Protein AF-A0A3A6F3C8-F1 (afdb_monomer_lite)

pLDDT: mean 72.8, std 17.86, range [36.81, 94.94]

Radius of gyration: 21.89 Å; chains: 1; bounding box: 53×52×58 Å

Foldseek 3Di:
DDDDDDDDDPDPDDPDPDQVVVLVVVLVQCVDLQSVVVVVCVVVVDDDDDSVLKDQPVPVDDDAPDDDASGWTDHPNDIDGDHDDPDDDPCVVVVVVRD

Secondary structure (DSSP, 8-state):
-------------PPP--HHHHHHHHHHHHTSHHHHHHHHHHHHT-----GGG-B----TT-SSTT---SEEEEETTEEEEE---SS--TTHHHHHHT-

Sequence (99 aa):
MAQNDHVEKSKATMPAVNRTFKSTVFIMLFEDKKNLLELYNAISGKHYTDPELLEINTLENAIYMSIKNDVSFLIDGRLSLYEHQSTYNPNLPLRFLLY

Structure (mmCIF, N/CA/C/O backbone):
data_AF-A0A3A6F3C8-F1
#
_entry.id   AF-A0A3A6F3C8-F1
#
loop_
_atom_site.group_PDB
_atom_site.id
_atom_site.type_symbol
_atom_site.label_atom_id
_atom_site.label_alt_id
_atom_site.label_comp_id
_atom_site.label_asym_id
_atom_site.label_entity_id
_atom_site.label_seq_id
_atom_site.pdbx_PDB_ins_code
_atom_site.Cartn_x
_atom_site.Cartn_y
_atom_site.Cartn_z
_atom_site.occupancy
_atom_site.B_iso_or_equiv
_atom_site.auth_seq_id
_atom_site.auth_comp_id
_atom_site.auth_asym_id
_atom_site.auth_atom_id
_atom_site.pdbx_PDB_model_num
ATOM 1 N N . MET A 1 1 ? 37.187 38.223 -48.404 1.00 37.50 1 MET A N 1
ATOM 2 C CA . MET A 1 1 ? 36.954 38.608 -46.998 1.00 37.50 1 MET A CA 1
ATOM 3 C C . MET A 1 1 ? 35.494 38.296 -46.704 1.00 37.50 1 MET A C 1
ATOM 5 O O . MET A 1 1 ? 34.635 39.087 -47.052 1.00 37.50 1 MET A O 1
ATOM 9 N N . ALA A 1 2 ? 35.209 37.076 -46.251 1.00 36.81 2 ALA A N 1
ATOM 10 C CA . ALA A 1 2 ? 33.854 36.608 -45.966 1.00 36.81 2 ALA A CA 1
ATOM 11 C C . ALA A 1 2 ? 33.851 36.086 -44.528 1.00 36.81 2 ALA A C 1
ATOM 13 O O . ALA A 1 2 ? 34.493 35.079 -44.240 1.00 36.81 2 ALA A O 1
ATOM 14 N N . GLN A 1 3 ? 33.209 36.827 -43.628 1.00 37.00 3 GLN A N 1
ATOM 15 C CA . GLN A 1 3 ? 32.876 36.364 -42.285 1.00 37.00 3 GLN A CA 1
ATOM 16 C C . GLN A 1 3 ? 31.527 35.652 -42.392 1.00 37.00 3 GLN A C 1
ATOM 18 O O . GLN A 1 3 ? 30.519 36.290 -42.673 1.00 37.00 3 GLN A O 1
ATOM 23 N N . ASN A 1 4 ? 31.529 34.329 -42.233 1.00 38.19 4 ASN A N 1
ATOM 24 C CA . ASN A 1 4 ? 30.316 33.544 -42.034 1.00 38.19 4 ASN A CA 1
ATOM 25 C C . ASN A 1 4 ? 30.278 33.149 -40.558 1.00 38.19 4 ASN A C 1
ATOM 27 O O . ASN A 1 4 ? 30.942 32.197 -40.148 1.00 38.19 4 ASN A O 1
ATOM 31 N N . ASP A 1 5 ? 29.522 33.910 -39.771 1.00 44.12 5 ASP A N 1
ATOM 32 C CA . ASP A 1 5 ? 29.249 33.619 -38.368 1.00 44.12 5 ASP A CA 1
ATOM 33 C C . ASP A 1 5 ? 28.314 32.405 -38.275 1.00 44.12 5 ASP A C 1
ATOM 35 O O . ASP A 1 5 ? 27.094 32.501 -38.431 1.00 44.12 5 ASP A O 1
ATOM 39 N N . HIS A 1 6 ? 28.891 31.227 -38.041 1.00 41.56 6 HIS A N 1
ATOM 40 C CA . HIS A 1 6 ? 28.124 30.038 -37.692 1.00 41.56 6 HIS A CA 1
ATOM 41 C C . HIS A 1 6 ? 27.693 30.140 -36.223 1.00 41.56 6 HIS A C 1
ATOM 43 O O . HIS A 1 6 ? 28.444 29.823 -35.306 1.00 41.56 6 HIS A O 1
ATOM 49 N N . VAL A 1 7 ? 26.458 30.594 -36.001 1.00 45.47 7 VAL A N 1
ATOM 50 C CA . VAL A 1 7 ? 25.797 30.522 -34.693 1.00 45.47 7 VAL A CA 1
ATOM 51 C C . VAL A 1 7 ? 25.465 29.057 -34.404 1.00 45.47 7 VAL A C 1
ATOM 53 O O . VAL A 1 7 ? 24.499 28.502 -34.934 1.00 45.47 7 VAL A O 1
ATOM 56 N N . GLU A 1 8 ? 26.282 28.419 -33.570 1.00 44.91 8 GLU A N 1
ATOM 57 C CA . GLU A 1 8 ? 25.989 27.119 -32.968 1.00 44.91 8 GLU A CA 1
ATOM 58 C C . GLU A 1 8 ? 24.735 27.255 -32.088 1.00 44.91 8 GLU A C 1
ATOM 60 O O . GLU A 1 8 ? 24.761 27.815 -30.992 1.00 44.91 8 GLU A O 1
ATOM 65 N N . LYS A 1 9 ? 23.591 26.769 -32.585 1.00 45.94 9 LYS A N 1
ATOM 66 C CA . LYS A 1 9 ? 22.377 26.632 -31.773 1.00 45.94 9 LYS A CA 1
ATOM 67 C C . LYS A 1 9 ? 22.661 25.633 -30.654 1.00 45.94 9 LYS A C 1
ATOM 69 O O . LYS A 1 9 ? 22.792 24.436 -30.910 1.00 45.94 9 LYS A O 1
ATOM 74 N N . SER A 1 10 ? 22.718 26.126 -29.420 1.00 48.75 10 SER A N 1
ATOM 75 C CA . SER A 1 10 ? 22.801 25.300 -28.221 1.00 48.75 10 SER A CA 1
ATOM 76 C C . SER A 1 10 ? 21.640 24.303 -28.208 1.00 48.75 10 SER A C 1
ATOM 78 O O . SER A 1 10 ? 20.458 24.654 -28.224 1.00 48.75 10 SER A O 1
ATOM 80 N N . LYS A 1 11 ? 21.986 23.017 -28.244 1.00 52.69 11 LYS A N 1
ATOM 81 C CA . LYS A 1 11 ? 21.030 21.918 -28.141 1.00 52.69 11 LYS A CA 1
ATOM 82 C C . LYS A 1 11 ? 20.467 21.975 -26.722 1.00 52.69 11 LYS A C 1
ATOM 84 O O . LYS A 1 11 ? 21.186 21.680 -25.774 1.00 52.69 11 LYS A O 1
ATOM 89 N N . ALA A 1 12 ? 19.223 22.425 -26.568 1.00 56.69 12 ALA A N 1
ATOM 90 C CA . ALA A 1 12 ? 18.564 22.467 -25.270 1.00 56.69 12 ALA A CA 1
ATOM 91 C C . ALA A 1 12 ? 18.531 21.046 -24.689 1.00 56.69 12 ALA A C 1
ATOM 93 O O . ALA A 1 12 ? 17.791 20.182 -25.164 1.00 56.69 12 ALA A O 1
ATOM 94 N N . THR A 1 13 ? 19.378 20.785 -23.695 1.00 55.94 13 THR A N 1
ATOM 95 C CA . THR A 1 13 ? 19.365 19.538 -22.937 1.00 55.94 13 THR A CA 1
ATOM 96 C C . THR A 1 13 ? 18.049 19.500 -22.177 1.00 55.94 13 THR A C 1
ATOM 98 O O . THR A 1 13 ? 17.860 20.257 -21.227 1.00 55.94 13 THR A O 1
ATOM 101 N N . MET A 1 14 ? 17.109 18.662 -22.621 1.00 61.06 14 MET A N 1
ATOM 102 C CA . MET A 1 14 ? 15.897 18.415 -21.847 1.00 61.06 14 MET A CA 1
ATOM 103 C C . MET A 1 14 ? 16.321 17.931 -20.456 1.00 61.06 14 MET A C 1
ATOM 105 O O . MET A 1 14 ? 17.175 17.040 -20.375 1.00 61.06 14 MET A O 1
ATOM 109 N N . PRO A 1 15 ? 15.782 18.508 -19.369 1.00 64.19 15 PRO A N 1
ATOM 110 C CA . PRO A 1 15 ? 16.132 18.068 -18.030 1.00 64.19 15 PRO A CA 1
ATOM 111 C C . PRO A 1 15 ? 1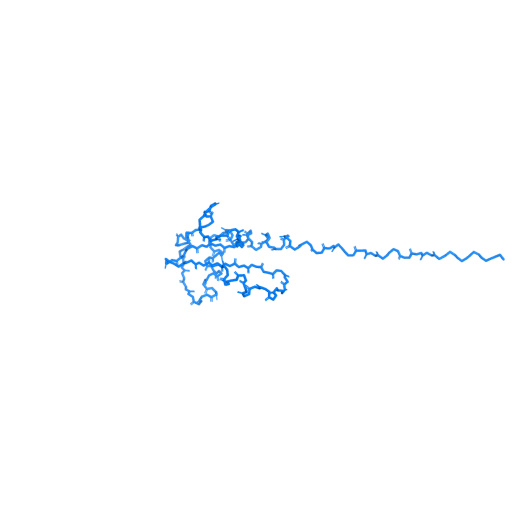5.840 16.571 -17.912 1.00 64.19 15 PRO A C 1
ATOM 113 O O . PRO A 1 15 ? 14.781 16.096 -18.328 1.00 64.19 15 PRO A O 1
ATOM 116 N N . ALA A 1 16 ? 16.805 15.820 -17.379 1.00 70.00 16 ALA A N 1
ATOM 117 C CA . ALA A 1 16 ? 16.627 14.399 -17.131 1.00 70.00 16 ALA A CA 1
ATOM 118 C C . ALA A 1 16 ? 15.392 14.208 -16.239 1.00 70.00 16 ALA A C 1
ATOM 120 O O . ALA A 1 16 ? 15.280 14.829 -15.180 1.00 70.00 16 ALA A O 1
ATOM 121 N N . VAL A 1 17 ? 14.444 13.378 -16.682 1.00 66.44 17 VAL A N 1
ATOM 122 C CA . VAL A 1 17 ? 13.214 13.106 -15.930 1.00 66.44 17 VAL A CA 1
ATOM 123 C C . VAL A 1 17 ? 13.594 12.521 -14.571 1.00 66.44 17 VAL A C 1
ATOM 125 O O . VAL A 1 17 ? 14.109 11.406 -14.487 1.00 66.44 17 VAL A O 1
ATOM 128 N N . ASN A 1 18 ? 13.331 13.273 -13.500 1.00 65.38 18 ASN A N 1
ATOM 129 C CA . ASN A 1 18 ? 13.562 12.814 -12.137 1.00 65.38 18 ASN A CA 1
ATOM 130 C C . ASN A 1 18 ? 12.490 11.777 -11.774 1.00 65.38 18 ASN A C 1
ATOM 132 O O . ASN A 1 18 ? 11.330 12.106 -11.529 1.00 65.38 18 ASN A O 1
ATOM 136 N N . ARG A 1 19 ? 12.877 10.501 -11.793 1.00 57.84 19 ARG A N 1
ATOM 137 C CA . ARG A 1 19 ? 11.980 9.369 -11.519 1.00 57.84 19 ARG A CA 1
ATOM 138 C C . ARG A 1 19 ? 11.543 9.318 -10.057 1.00 57.84 19 ARG A C 1
ATOM 140 O O . ARG A 1 19 ? 10.414 8.924 -9.788 1.00 57.84 19 ARG A O 1
A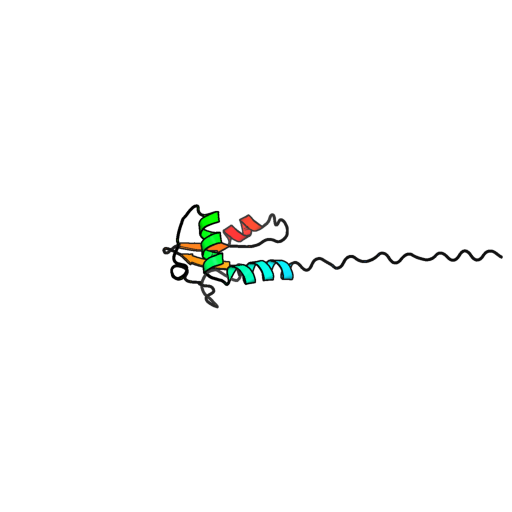TOM 147 N N . THR A 1 20 ? 12.413 9.752 -9.146 1.00 59.31 20 THR A N 1
ATOM 148 C CA . THR A 1 20 ? 12.149 9.789 -7.705 1.00 59.31 20 THR A CA 1
ATOM 149 C C . THR A 1 20 ? 10.935 10.663 -7.409 1.00 59.31 20 THR A C 1
ATOM 151 O O . THR A 1 20 ? 10.040 10.230 -6.698 1.00 59.31 20 THR A O 1
ATOM 154 N N . PHE A 1 21 ? 10.833 11.824 -8.067 1.00 58.91 21 PHE A N 1
ATOM 155 C CA . PHE A 1 21 ? 9.723 12.769 -7.897 1.00 58.91 21 PHE A CA 1
ATOM 156 C C . PHE A 1 21 ? 8.332 12.142 -8.111 1.00 58.91 21 PHE A C 1
ATOM 158 O O . PHE A 1 21 ? 7.392 12.459 -7.390 1.00 58.91 21 PHE A O 1
ATOM 165 N N . LYS A 1 22 ? 8.180 11.230 -9.079 1.00 58.09 22 LYS A N 1
ATOM 166 C CA . LYS A 1 22 ? 6.882 10.606 -9.387 1.00 58.09 22 LYS A CA 1
ATOM 167 C C . LYS A 1 22 ? 6.487 9.506 -8.399 1.00 58.09 22 LYS A C 1
ATOM 169 O O . LYS A 1 22 ? 5.313 9.412 -8.057 1.00 58.09 22 LYS A O 1
ATOM 174 N N . SER A 1 23 ? 7.436 8.690 -7.933 1.00 61.16 23 SER A N 1
ATOM 175 C CA . SER A 1 23 ? 7.167 7.738 -6.842 1.00 61.16 23 SER A CA 1
ATOM 176 C C . SER A 1 23 ? 6.823 8.477 -5.549 1.00 61.16 23 SER A C 1
ATOM 178 O O . SER A 1 23 ? 5.906 8.071 -4.847 1.00 61.16 23 SER A O 1
ATOM 180 N N . THR A 1 24 ? 7.438 9.638 -5.306 1.00 71.69 24 THR A N 1
ATOM 181 C CA . THR A 1 24 ? 7.074 10.502 -4.178 1.00 71.69 24 THR A CA 1
ATOM 182 C C . THR A 1 24 ? 5.607 10.951 -4.228 1.00 71.69 24 THR A C 1
ATOM 184 O O . THR A 1 24 ? 4.939 10.882 -3.206 1.00 71.69 24 THR A O 1
ATOM 187 N N . VAL A 1 25 ? 5.063 11.336 -5.391 1.00 82.44 25 VAL A N 1
ATOM 188 C CA . VAL A 1 25 ? 3.637 11.720 -5.512 1.00 82.44 25 VAL A CA 1
ATOM 189 C C . VAL A 1 25 ? 2.691 10.546 -5.245 1.00 82.44 25 VAL A C 1
ATOM 191 O O . VAL A 1 25 ? 1.661 10.738 -4.606 1.00 82.44 25 VAL A O 1
ATOM 194 N N . PHE A 1 26 ? 3.025 9.339 -5.715 1.00 83.94 26 PHE A N 1
ATOM 195 C CA . PHE A 1 26 ? 2.224 8.143 -5.431 1.00 83.94 26 PHE A CA 1
ATOM 196 C C . PHE A 1 26 ? 2.148 7.880 -3.923 1.00 83.94 26 PHE A C 1
ATOM 198 O O . PHE A 1 26 ? 1.056 7.723 -3.384 1.00 83.94 26 PHE A O 1
ATOM 205 N N . ILE A 1 27 ? 3.295 7.917 -3.241 1.00 81.12 27 ILE A N 1
ATOM 206 C CA . ILE A 1 27 ? 3.369 7.753 -1.785 1.00 81.12 27 ILE A CA 1
ATOM 207 C C . ILE A 1 27 ? 2.572 8.859 -1.081 1.00 81.12 27 ILE A C 1
ATOM 209 O O . ILE A 1 27 ? 1.717 8.552 -0.261 1.00 81.12 27 ILE A O 1
ATOM 213 N N . MET A 1 28 ? 2.777 10.127 -1.456 1.00 84.44 28 MET A N 1
ATOM 214 C CA . MET A 1 28 ? 2.057 11.271 -0.876 1.00 84.44 28 MET A CA 1
ATOM 215 C C . MET A 1 28 ? 0.533 11.141 -1.002 1.00 84.44 28 MET A C 1
ATOM 217 O O . MET A 1 28 ? -0.197 11.544 -0.102 1.00 84.44 28 MET A O 1
ATOM 221 N N . LEU A 1 29 ? 0.031 10.611 -2.122 1.00 89.12 29 LEU A N 1
ATOM 222 C CA . LEU A 1 29 ? -1.408 10.465 -2.344 1.00 89.12 29 LEU A CA 1
ATOM 223 C C . LEU A 1 29 ? -2.011 9.344 -1.487 1.00 89.12 29 LEU A C 1
ATOM 225 O O . LEU A 1 29 ? -3.119 9.498 -0.970 1.00 89.12 29 LEU A O 1
ATOM 229 N N . PHE A 1 30 ? -1.292 8.229 -1.361 1.00 88.00 30 PHE A N 1
ATOM 230 C CA . PHE A 1 30 ? -1.760 7.012 -0.693 1.00 88.00 30 PHE A CA 1
ATOM 231 C C . PHE A 1 30 ? -1.263 6.862 0.753 1.00 88.00 30 PHE A C 1
ATOM 233 O O . PHE A 1 30 ? -1.528 5.844 1.387 1.00 88.00 30 PHE A O 1
ATOM 240 N N . GLU A 1 31 ? -0.602 7.885 1.296 1.00 82.25 31 GLU A N 1
ATOM 241 C CA . GLU A 1 31 ? -0.421 8.073 2.740 1.00 82.25 31 GLU A CA 1
ATOM 242 C C . GLU A 1 31 ? -1.765 8.302 3.451 1.00 82.25 31 GLU A C 1
ATOM 244 O O . GLU A 1 31 ? -1.947 7.892 4.598 1.00 82.25 31 GLU A O 1
ATOM 249 N N . ASP A 1 32 ? -2.730 8.925 2.768 1.00 88.31 32 ASP A N 1
ATOM 250 C CA . ASP A 1 32 ? -4.089 9.074 3.280 1.00 88.31 32 ASP A CA 1
ATOM 251 C C . ASP A 1 32 ? -4.833 7.727 3.239 1.00 88.31 32 ASP A C 1
ATOM 253 O O . ASP A 1 32 ? -5.021 7.122 2.177 1.00 88.31 32 ASP A O 1
ATOM 257 N N . LYS A 1 33 ? -5.300 7.264 4.407 1.00 88.12 33 LYS A N 1
ATOM 258 C CA . LYS A 1 33 ? -5.990 5.973 4.555 1.00 88.12 33 LYS A CA 1
ATOM 259 C C . LYS A 1 33 ? -7.242 5.850 3.679 1.00 88.12 33 LYS A C 1
ATOM 261 O O . LYS A 1 33 ? -7.556 4.745 3.244 1.00 88.12 33 LYS A O 1
ATOM 266 N N . LYS A 1 34 ? -7.976 6.936 3.409 1.00 93.00 34 LYS A N 1
ATOM 267 C CA . LYS A 1 34 ? -9.185 6.873 2.566 1.00 93.00 34 LYS A CA 1
ATOM 268 C C . LYS A 1 34 ? -8.798 6.607 1.121 1.00 93.00 34 LYS A C 1
ATOM 270 O O . LYS A 1 34 ? -9.336 5.685 0.514 1.00 93.00 34 LYS A O 1
ATOM 275 N N . ASN A 1 35 ? -7.810 7.341 0.618 1.00 93.81 35 ASN A N 1
ATOM 276 C CA . ASN A 1 35 ? -7.280 7.126 -0.727 1.00 93.81 35 ASN A CA 1
ATOM 277 C C . ASN A 1 35 ? -6.694 5.714 -0.872 1.00 93.81 35 ASN A C 1
ATOM 279 O O . ASN A 1 35 ? -6.897 5.050 -1.890 1.00 93.81 35 ASN A O 1
ATOM 283 N N . LEU A 1 36 ? -5.990 5.231 0.156 1.00 91.69 36 LEU A N 1
ATOM 284 C CA . LEU A 1 36 ? -5.438 3.879 0.175 1.00 91.69 36 LEU A CA 1
ATOM 285 C C . LEU A 1 36 ? -6.534 2.802 0.157 1.00 91.69 36 LEU A C 1
ATOM 287 O O . LEU A 1 36 ? -6.403 1.804 -0.556 1.00 91.69 36 LEU A O 1
ATOM 291 N N . LEU A 1 37 ? -7.635 3.012 0.885 1.00 93.75 37 LEU A N 1
ATOM 292 C CA . LEU A 1 37 ? -8.782 2.101 0.890 1.00 93.75 37 LEU A CA 1
ATOM 293 C C . LEU A 1 37 ? -9.488 2.069 -0.468 1.00 93.75 37 LEU A C 1
ATOM 295 O O . LEU A 1 37 ? -9.845 0.993 -0.951 1.00 93.75 37 LEU A O 1
ATOM 299 N N . GLU A 1 38 ? -9.661 3.229 -1.103 1.00 94.94 38 GLU A N 1
ATOM 300 C CA . GLU A 1 38 ? -10.227 3.332 -2.450 1.00 94.94 38 GLU A CA 1
ATOM 301 C C . GLU A 1 38 ? -9.369 2.591 -3.478 1.00 94.94 38 GLU A C 1
ATOM 303 O O . GLU A 1 38 ? -9.898 1.798 -4.262 1.00 94.94 38 GLU A O 1
ATOM 308 N N . LEU A 1 39 ? -8.046 2.776 -3.433 1.00 93.25 39 LEU A N 1
ATOM 309 C CA . LEU A 1 39 ? -7.112 2.046 -4.289 1.00 93.25 39 LEU A CA 1
ATOM 310 C C . LEU A 1 39 ? -7.217 0.534 -4.071 1.00 93.25 39 LEU A C 1
ATOM 312 O O . LEU A 1 39 ? -7.303 -0.233 -5.034 1.00 93.25 39 LEU A O 1
ATOM 316 N N . TYR A 1 40 ? -7.238 0.101 -2.810 1.00 92.44 40 TYR A N 1
ATOM 317 C CA . TYR A 1 40 ? -7.355 -1.310 -2.469 1.00 92.44 40 TYR A CA 1
ATOM 318 C C . TYR A 1 40 ? -8.667 -1.915 -2.985 1.00 92.44 40 TYR A C 1
ATOM 320 O O . TYR A 1 40 ? -8.663 -2.993 -3.587 1.00 92.44 40 TYR A O 1
ATOM 328 N N . ASN A 1 41 ? -9.787 -1.222 -2.793 1.00 94.69 41 ASN A N 1
ATOM 329 C CA . ASN A 1 41 ? -11.091 -1.635 -3.304 1.00 94.69 41 ASN A CA 1
ATOM 330 C C . ASN A 1 41 ? -11.087 -1.732 -4.837 1.00 94.69 41 ASN A C 1
ATOM 332 O O . ASN A 1 41 ? -11.549 -2.733 -5.383 1.00 94.69 41 ASN A O 1
ATOM 336 N N . ALA A 1 42 ? -10.500 -0.751 -5.530 1.00 94.56 42 ALA A N 1
ATOM 337 C CA . ALA A 1 42 ? -10.414 -0.732 -6.990 1.00 94.56 42 ALA A CA 1
ATOM 338 C C . ALA A 1 42 ? -9.594 -1.904 -7.558 1.00 94.56 42 ALA A C 1
ATOM 340 O O . ALA A 1 42 ? -9.983 -2.493 -8.564 1.00 94.56 42 ALA A O 1
ATOM 341 N N . ILE A 1 43 ? -8.481 -2.268 -6.911 1.00 91.75 43 ILE A N 1
ATOM 342 C CA . ILE A 1 43 ? -7.626 -3.384 -7.348 1.00 91.75 43 ILE A CA 1
ATOM 343 C C . ILE A 1 43 ? -8.249 -4.741 -6.997 1.00 91.75 43 ILE A C 1
ATOM 345 O O . ILE A 1 43 ? -8.195 -5.675 -7.795 1.00 91.75 43 ILE A O 1
ATOM 349 N N . SER A 1 44 ? -8.810 -4.875 -5.794 1.00 91.00 44 SER A N 1
ATOM 350 C CA . SER A 1 44 ? -9.306 -6.162 -5.286 1.00 91.00 44 SER A CA 1
ATOM 351 C C . SER A 1 44 ? -10.756 -6.475 -5.669 1.00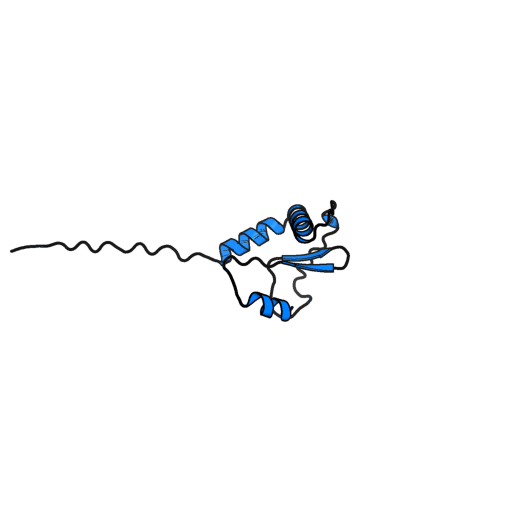 91.00 44 SER A C 1
ATOM 353 O O . SER A 1 44 ? -11.186 -7.616 -5.504 1.00 91.00 44 SER A O 1
ATOM 355 N N . GLY A 1 45 ? -11.517 -5.483 -6.142 1.00 93.94 45 GLY A N 1
ATOM 356 C CA . GLY A 1 45 ? -12.962 -5.591 -6.367 1.00 93.94 45 GLY A CA 1
ATOM 357 C C . GLY A 1 45 ? -13.783 -5.655 -5.074 1.00 93.94 45 GLY A C 1
ATOM 358 O O . GLY A 1 45 ? -14.943 -6.061 -5.101 1.00 93.94 45 GLY A O 1
ATOM 359 N N . LYS A 1 46 ? -13.181 -5.312 -3.929 1.00 92.12 46 LYS A N 1
ATOM 360 C CA . LYS A 1 46 ? -13.863 -5.248 -2.631 1.00 92.12 46 LYS A CA 1
ATOM 361 C C . LYS A 1 46 ? -14.491 -3.867 -2.403 1.00 92.12 46 LYS A C 1
ATOM 363 O O . LYS A 1 46 ? -14.264 -2.928 -3.158 1.00 92.12 46 LYS A O 1
ATOM 368 N N . HIS A 1 47 ? -15.289 -3.756 -1.343 1.00 94.75 47 HIS A N 1
ATOM 369 C CA . HIS A 1 47 ? -16.051 -2.549 -1.008 1.00 94.75 47 HIS A CA 1
ATOM 370 C C . HIS A 1 47 ? -15.977 -2.222 0.490 1.00 94.75 47 HIS A C 1
ATOM 372 O O . HIS A 1 47 ? -17.001 -2.094 1.159 1.00 94.75 47 HIS A O 1
ATOM 378 N N . TYR A 1 48 ? -14.768 -2.125 1.045 1.00 92.81 48 TYR A N 1
ATOM 379 C CA . TYR A 1 48 ? -14.600 -1.645 2.419 1.00 92.81 48 TYR A CA 1
ATOM 380 C C . TYR A 1 48 ? -14.892 -0.144 2.502 1.00 92.81 48 TYR A C 1
ATOM 382 O O . TYR A 1 48 ? -14.514 0.613 1.610 1.00 92.81 48 TYR A O 1
ATOM 390 N N . THR A 1 49 ? -15.536 0.291 3.582 1.00 93.25 49 THR A N 1
ATOM 391 C CA . THR A 1 49 ? -15.912 1.700 3.793 1.00 93.25 49 THR A CA 1
ATOM 392 C C . THR A 1 49 ? -15.230 2.340 4.993 1.00 93.25 49 THR A C 1
ATOM 394 O O . THR A 1 49 ? -15.318 3.552 5.151 1.00 93.25 49 THR A O 1
ATOM 397 N N . ASP A 1 50 ? -14.596 1.537 5.848 1.00 92.81 50 ASP A N 1
ATOM 398 C CA . ASP A 1 50 ? -13.917 1.994 7.057 1.00 92.81 50 ASP A CA 1
ATOM 399 C C . ASP A 1 50 ? -12.391 2.002 6.841 1.00 92.81 50 ASP A C 1
ATOM 401 O O . ASP A 1 50 ? -11.778 0.932 6.777 1.00 92.81 50 ASP A O 1
ATOM 405 N N . PRO A 1 51 ? -11.762 3.186 6.706 1.00 88.25 51 PRO A N 1
ATOM 406 C CA . PRO A 1 51 ? -10.316 3.317 6.537 1.00 88.25 51 PRO A CA 1
ATOM 407 C C . PRO A 1 51 ? -9.517 2.879 7.762 1.00 88.25 51 PRO A C 1
ATOM 409 O O . PRO A 1 51 ? -8.342 2.554 7.616 1.00 88.25 51 PRO A O 1
ATOM 412 N N . GLU A 1 52 ? -10.118 2.831 8.953 1.00 86.75 52 GLU A N 1
ATOM 413 C CA . GLU A 1 52 ? -9.411 2.396 10.163 1.00 86.75 52 GLU A CA 1
ATOM 414 C C . GLU A 1 52 ? -9.160 0.883 10.194 1.00 86.75 52 GLU A C 1
ATOM 416 O O . GLU A 1 52 ? -8.352 0.413 10.991 1.00 86.75 52 GLU A O 1
ATOM 421 N N . LEU A 1 53 ? -9.754 0.132 9.259 1.00 84.31 53 LEU A N 1
ATOM 422 C CA . LEU A 1 53 ? -9.391 -1.262 8.986 1.00 84.31 53 LEU A CA 1
ATOM 423 C C . LEU A 1 53 ? -7.988 -1.408 8.379 1.00 84.31 53 LEU A C 1
ATOM 425 O O . LEU A 1 53 ? -7.444 -2.514 8.370 1.00 84.31 53 LEU A O 1
ATOM 429 N N . LEU A 1 54 ? -7.423 -0.323 7.838 1.00 84.69 54 LEU A N 1
ATOM 430 C CA . LEU A 1 54 ? -6.053 -0.297 7.346 1.00 84.69 54 LEU A CA 1
ATOM 431 C C . LEU A 1 54 ? -5.098 -0.096 8.519 1.00 84.69 54 LEU A C 1
ATOM 433 O O . LEU A 1 54 ? -4.990 0.997 9.091 1.00 84.69 54 LEU A O 1
ATOM 437 N N . GLU A 1 55 ? -4.341 -1.142 8.813 1.00 74.25 55 GLU A N 1
ATOM 438 C CA . GLU A 1 55 ? -3.152 -1.038 9.642 1.00 74.25 55 GLU A CA 1
ATOM 439 C C . GLU A 1 55 ? -1.968 -0.787 8.705 1.00 74.25 55 GLU A C 1
ATOM 441 O O . GLU A 1 55 ? -1.475 -1.681 8.009 1.00 74.25 55 GLU A O 1
ATOM 446 N N . ILE A 1 56 ? -1.561 0.482 8.616 1.00 63.69 56 ILE A N 1
ATOM 447 C CA . ILE A 1 56 ? -0.400 0.881 7.825 1.00 63.69 56 ILE A CA 1
ATOM 448 C C . ILE A 1 56 ? 0.842 0.334 8.533 1.00 63.69 56 ILE A C 1
ATOM 450 O O . ILE A 1 56 ? 1.369 0.918 9.473 1.00 63.69 56 ILE A O 1
ATOM 454 N N . ASN A 1 57 ? 1.287 -0.824 8.055 1.00 57.03 57 ASN A N 1
ATOM 455 C CA . ASN A 1 57 ? 2.459 -1.541 8.527 1.00 57.03 57 ASN A CA 1
ATOM 456 C C . ASN A 1 57 ? 3.732 -1.102 7.806 1.00 57.03 57 ASN A C 1
ATOM 458 O O . ASN A 1 57 ? 4.652 -1.903 7.646 1.00 57.03 57 ASN A O 1
ATOM 462 N N . THR A 1 58 ? 3.875 0.180 7.460 1.00 53.78 58 THR A N 1
ATOM 463 C CA . THR A 1 58 ? 5.221 0.771 7.356 1.00 53.78 58 THR A CA 1
ATOM 464 C C . THR A 1 58 ? 5.851 0.853 8.758 1.00 53.78 58 THR A C 1
ATOM 466 O O . THR A 1 58 ? 6.302 1.894 9.219 1.00 53.78 58 THR A O 1
ATOM 469 N N . LEU A 1 59 ? 5.884 -0.295 9.446 1.00 48.03 59 LEU A N 1
ATOM 470 C CA . LEU A 1 59 ? 6.789 -0.632 10.518 1.00 48.03 59 LEU A CA 1
ATOM 471 C C . LEU A 1 59 ? 8.177 -0.324 9.988 1.00 48.03 59 LEU A C 1
ATOM 473 O O . LEU A 1 59 ? 8.613 -0.881 8.979 1.00 48.03 59 LEU A O 1
ATOM 477 N N . GLU A 1 60 ? 8.882 0.537 10.701 1.00 45.06 60 GLU A N 1
ATOM 478 C CA . GLU A 1 60 ? 10.261 0.904 10.424 1.00 45.06 60 GLU A CA 1
ATOM 479 C C . GLU A 1 60 ? 11.217 -0.295 10.287 1.00 45.06 60 GLU A C 1
ATOM 481 O O . GLU A 1 60 ? 12.366 -0.052 9.941 1.00 45.06 60 GLU A O 1
ATOM 486 N N . ASN A 1 61 ? 10.814 -1.560 10.530 1.00 43.69 61 ASN A N 1
ATOM 487 C CA . ASN A 1 61 ? 11.730 -2.701 10.418 1.00 43.69 61 ASN A CA 1
ATOM 488 C C . ASN A 1 61 ? 11.163 -4.146 10.406 1.00 43.69 61 ASN A C 1
ATOM 490 O O . ASN A 1 61 ? 11.882 -5.072 10.782 1.00 43.69 61 ASN A O 1
ATOM 494 N N . ALA A 1 62 ? 9.930 -4.425 9.981 1.00 48.00 62 ALA A N 1
ATOM 495 C CA . ALA A 1 62 ? 9.441 -5.816 9.952 1.00 48.00 62 ALA A CA 1
ATOM 496 C C . ALA A 1 62 ? 8.364 -5.955 8.862 1.00 48.00 62 ALA A C 1
ATOM 498 O O . ALA A 1 62 ? 7.372 -5.250 8.924 1.00 48.00 62 ALA A O 1
ATOM 499 N N . ILE A 1 63 ? 8.438 -6.787 7.821 1.00 44.78 63 ILE A N 1
ATOM 500 C CA . ILE A 1 63 ? 9.140 -8.052 7.593 1.00 44.78 63 ILE A CA 1
ATOM 501 C C . ILE A 1 63 ? 9.261 -8.207 6.061 1.00 44.78 63 ILE A C 1
ATOM 503 O O . ILE A 1 63 ? 8.231 -8.301 5.410 1.00 44.78 63 ILE A O 1
ATOM 507 N N . TYR A 1 64 ? 10.481 -8.180 5.509 1.00 42.78 64 TYR A N 1
ATOM 508 C CA . TYR A 1 64 ? 11.005 -8.971 4.367 1.00 42.78 64 TYR A CA 1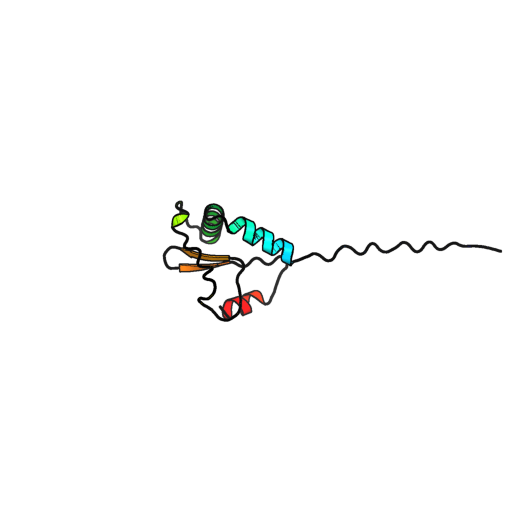
ATOM 509 C C . TYR A 1 64 ? 12.207 -8.249 3.726 1.00 42.78 64 TYR A C 1
ATOM 511 O O . TYR A 1 64 ? 12.080 -7.288 2.978 1.00 42.78 64 TYR A O 1
ATOM 519 N N . MET A 1 65 ? 13.397 -8.696 4.137 1.00 44.78 65 MET A N 1
ATOM 520 C CA . MET A 1 65 ? 14.752 -8.433 3.627 1.00 44.78 65 MET A CA 1
ATOM 521 C C . MET A 1 65 ? 14.966 -7.227 2.683 1.00 44.78 65 MET A C 1
ATOM 523 O O . MET A 1 65 ? 14.766 -7.310 1.479 1.00 44.78 65 MET A O 1
ATOM 527 N N . SER A 1 66 ? 15.528 -6.141 3.230 1.00 45.19 66 SER A N 1
ATOM 528 C CA . SER A 1 66 ? 16.315 -5.097 2.532 1.00 45.19 66 SER A CA 1
ATOM 529 C C . SER A 1 66 ? 15.636 -4.243 1.447 1.00 45.19 66 SER A C 1
ATOM 531 O O . SER A 1 66 ? 16.212 -3.226 1.056 1.00 45.19 66 SER A O 1
ATOM 533 N N . ILE A 1 67 ? 14.451 -4.606 0.950 1.00 52.25 67 ILE A N 1
ATOM 534 C CA . ILE A 1 67 ? 13.808 -3.951 -0.197 1.00 52.25 67 ILE A CA 1
ATOM 535 C C . ILE A 1 67 ? 12.517 -3.261 0.259 1.00 52.25 67 ILE A C 1
ATOM 537 O O . ILE A 1 67 ? 11.521 -3.909 0.564 1.00 52.25 67 ILE A O 1
ATOM 541 N N . LYS A 1 68 ? 12.520 -1.923 0.280 1.00 57.97 68 LYS A N 1
ATOM 542 C CA . LYS A 1 68 ? 11.325 -1.110 0.567 1.00 57.97 68 LYS A CA 1
ATOM 543 C C . LYS A 1 68 ? 10.329 -1.156 -0.605 1.00 57.97 68 LYS A C 1
ATOM 545 O O . LYS A 1 68 ? 10.750 -1.143 -1.760 1.00 57.97 68 LYS A O 1
ATOM 550 N N . ASN A 1 69 ? 9.033 -1.207 -0.294 1.00 65.88 69 ASN A N 1
ATOM 551 C CA . ASN A 1 69 ? 7.927 -0.960 -1.232 1.00 65.88 69 ASN A CA 1
ATOM 552 C C . ASN A 1 69 ? 7.494 0.510 -1.147 1.00 65.88 69 ASN A C 1
ATOM 554 O O . ASN A 1 69 ? 7.724 1.139 -0.111 1.00 65.88 69 ASN A O 1
ATOM 558 N N . ASP A 1 70 ? 6.844 1.034 -2.189 1.00 72.69 70 ASP A N 1
ATOM 559 C CA . ASP A 1 70 ? 6.242 2.372 -2.131 1.00 72.69 70 ASP A CA 1
ATOM 560 C C . ASP A 1 70 ? 5.118 2.431 -1.076 1.00 72.69 70 ASP A C 1
ATOM 562 O O . ASP A 1 70 ? 5.077 3.369 -0.283 1.00 72.69 70 ASP A O 1
ATOM 566 N N . VAL A 1 71 ? 4.232 1.423 -1.020 1.00 82.19 71 VAL A N 1
ATOM 567 C CA . VAL A 1 71 ? 3.140 1.353 -0.028 1.00 82.19 71 VAL A CA 1
ATOM 568 C C . VAL A 1 71 ? 2.921 -0.086 0.461 1.00 82.19 71 VAL A C 1
ATOM 570 O O . VAL A 1 71 ? 2.781 -1.012 -0.339 1.00 82.19 71 VAL A O 1
ATOM 573 N N . SER A 1 72 ? 2.851 -0.281 1.784 1.00 81.81 72 SER A N 1
ATOM 574 C CA . SER A 1 72 ? 2.565 -1.576 2.423 1.00 81.81 72 SER A CA 1
ATOM 575 C C . SER A 1 72 ? 1.603 -1.436 3.601 1.00 81.81 72 SER A C 1
ATOM 577 O O . SER A 1 72 ? 1.824 -0.606 4.483 1.00 81.81 72 SER A O 1
ATOM 579 N N . PHE A 1 73 ? 0.568 -2.272 3.648 1.00 83.69 73 PHE A N 1
ATOM 580 C CA . PHE A 1 73 ? -0.456 -2.225 4.694 1.00 83.69 73 PHE A CA 1
ATOM 581 C C . PHE A 1 73 ? -1.107 -3.590 4.919 1.00 83.69 73 PHE A C 1
ATOM 583 O O . PHE A 1 73 ? -1.134 -4.444 4.026 1.00 83.69 73 PHE A O 1
ATOM 590 N N . LEU A 1 74 ? -1.647 -3.787 6.118 1.00 85.88 74 LEU A N 1
ATOM 591 C CA . LEU A 1 74 ? -2.540 -4.891 6.434 1.00 85.88 74 LEU A CA 1
ATOM 592 C C . LEU A 1 74 ? -3.992 -4.440 6.305 1.00 85.88 74 LEU A C 1
ATOM 594 O O . LEU A 1 74 ? -4.366 -3.344 6.718 1.00 85.88 74 LEU A O 1
ATOM 598 N N . ILE A 1 75 ? -4.815 -5.330 5.765 1.00 86.69 75 ILE A N 1
ATOM 599 C CA . ILE A 1 75 ? -6.271 -5.229 5.817 1.00 86.69 75 ILE A CA 1
ATOM 600 C C . ILE A 1 75 ? -6.843 -6.636 5.902 1.00 86.69 75 ILE A C 1
ATOM 602 O O . ILE A 1 75 ? -6.447 -7.513 5.132 1.00 86.69 75 ILE A O 1
ATOM 606 N N . ASP A 1 76 ? -7.759 -6.869 6.843 1.00 83.88 76 ASP A N 1
ATOM 607 C CA . ASP A 1 76 ? -8.436 -8.168 6.985 1.00 83.88 76 ASP A CA 1
ATOM 608 C C . ASP A 1 76 ? -7.441 -9.347 7.124 1.00 83.88 76 ASP A C 1
ATOM 610 O O . ASP A 1 76 ? -7.550 -10.381 6.465 1.00 83.88 76 ASP A O 1
ATOM 614 N N . GLY A 1 77 ? -6.374 -9.141 7.910 1.00 78.62 77 GLY A N 1
ATOM 615 C CA . GLY A 1 77 ? -5.309 -10.130 8.129 1.00 78.62 77 GLY A CA 1
ATOM 616 C C . GLY A 1 77 ? -4.438 -10.436 6.903 1.00 78.62 77 GLY A C 1
ATOM 617 O O . GLY A 1 77 ? -3.648 -11.379 6.936 1.00 78.62 77 GLY A O 1
ATOM 618 N N . ARG A 1 78 ? -4.567 -9.669 5.812 1.00 81.88 78 ARG A N 1
ATOM 619 C CA . ARG A 1 78 ? -3.800 -9.844 4.571 1.00 81.88 78 ARG A CA 1
ATOM 620 C C . ARG A 1 78 ? -2.828 -8.692 4.360 1.00 81.88 78 ARG A C 1
ATOM 622 O O . ARG A 1 78 ? -3.223 -7.529 4.408 1.00 81.88 78 ARG A O 1
ATOM 629 N N . LEU A 1 79 ? -1.579 -9.028 4.048 1.00 84.44 79 LEU A N 1
ATOM 630 C CA . LEU A 1 79 ? -0.561 -8.067 3.627 1.00 84.44 79 LEU A CA 1
ATOM 631 C C . LEU A 1 79 ? -0.766 -7.683 2.164 1.00 84.44 79 LEU A C 1
ATOM 633 O O . LEU A 1 79 ? -0.795 -8.545 1.286 1.00 84.44 79 LEU A O 1
ATOM 637 N N . SER A 1 80 ? -0.898 -6.383 1.919 1.00 84.88 80 SER A N 1
ATOM 638 C CA . SER A 1 80 ? -0.979 -5.797 0.584 1.00 84.88 80 SER A CA 1
ATOM 639 C C . SER A 1 80 ? 0.268 -4.958 0.328 1.00 84.88 80 SER A C 1
ATOM 641 O O . SER A 1 80 ? 0.597 -4.072 1.118 1.00 84.88 80 SER A O 1
ATOM 643 N N . LEU A 1 81 ? 0.964 -5.259 -0.771 1.00 84.06 81 LEU A N 1
ATOM 644 C CA . LEU A 1 81 ? 2.187 -4.581 -1.201 1.00 84.06 81 LEU A CA 1
ATOM 645 C C . LEU A 1 81 ? 1.939 -3.930 -2.556 1.00 84.06 81 LEU A C 1
ATOM 647 O O . LEU A 1 81 ? 1.666 -4.634 -3.532 1.00 84.06 81 LEU A O 1
ATOM 651 N N . TYR A 1 82 ? 2.037 -2.605 -2.620 1.00 83.94 82 TYR A N 1
ATOM 652 C CA . TYR A 1 82 ? 1.894 -1.846 -3.856 1.00 83.94 82 TYR A CA 1
ATOM 653 C C . TYR A 1 82 ? 3.185 -1.138 -4.212 1.00 83.94 82 TYR A C 1
ATOM 655 O O . TYR A 1 82 ? 3.860 -0.545 -3.373 1.00 83.94 82 TYR A O 1
ATOM 663 N N . GLU A 1 83 ? 3.478 -1.188 -5.505 1.00 81.38 83 GLU A N 1
ATOM 664 C CA . GLU A 1 83 ? 4.662 -0.586 -6.069 1.00 81.38 83 GLU A CA 1
ATOM 665 C C . GLU A 1 83 ? 4.308 0.223 -7.304 1.00 81.38 83 GLU A C 1
ATOM 667 O O . GLU A 1 83 ? 3.748 -0.298 -8.275 1.00 81.38 83 GLU A O 1
ATOM 672 N N . HIS A 1 84 ? 4.710 1.487 -7.299 1.00 83.81 84 HIS A N 1
ATOM 673 C CA . HIS A 1 84 ? 4.557 2.352 -8.442 1.00 83.81 84 HIS A CA 1
ATOM 674 C C . 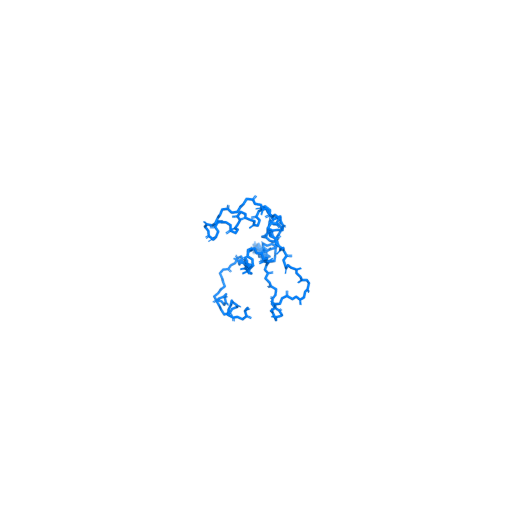HIS A 1 84 ? 5.834 2.359 -9.284 1.00 83.81 84 HIS A C 1
ATOM 676 O O . HIS A 1 84 ? 6.948 2.606 -8.827 1.00 83.81 84 HIS A O 1
ATOM 682 N N . GLN A 1 85 ? 5.681 2.107 -10.583 1.00 79.00 85 GLN A N 1
ATOM 683 C CA . GLN A 1 85 ? 6.777 2.184 -11.541 1.00 79.00 85 GLN A CA 1
ATOM 684 C C . GLN A 1 85 ? 6.483 3.270 -12.569 1.00 79.00 85 GLN A C 1
ATOM 686 O O . GLN A 1 85 ? 5.672 3.103 -13.474 1.00 79.00 85 GLN A O 1
ATOM 691 N N . SER A 1 86 ? 7.222 4.376 -12.482 1.00 75.44 86 SER A N 1
ATOM 692 C CA . SER A 1 86 ? 7.095 5.503 -13.423 1.00 75.44 86 SER A CA 1
ATOM 693 C C . SER A 1 86 ? 7.536 5.175 -14.857 1.00 75.44 86 SER A C 1
ATOM 695 O O . SER A 1 86 ? 7.369 5.977 -15.777 1.00 75.44 86 SER A O 1
ATOM 697 N N . THR A 1 87 ? 8.176 4.028 -15.063 1.00 80.00 87 THR A N 1
ATOM 698 C CA . THR A 1 87 ? 8.517 3.477 -16.377 1.00 80.00 87 THR A CA 1
ATOM 699 C C . THR A 1 87 ? 8.517 1.973 -16.259 1.00 80.00 87 THR A C 1
ATOM 701 O O . THR A 1 87 ? 8.895 1.451 -15.211 1.00 80.00 87 THR A O 1
ATOM 704 N N . TYR A 1 88 ? 8.151 1.307 -17.348 1.00 83.25 88 TYR A N 1
ATOM 705 C CA . TYR A 1 88 ? 8.159 -0.140 -17.437 1.00 83.25 88 TYR A CA 1
ATOM 706 C C . TYR A 1 88 ? 9.477 -0.742 -16.930 1.00 83.25 88 TYR A C 1
ATOM 708 O O . TYR A 1 88 ? 10.563 -0.332 -17.345 1.00 83.25 88 TYR A O 1
ATOM 716 N N . ASN A 1 89 ? 9.353 -1.707 -16.021 1.00 83.25 89 ASN A N 1
ATOM 717 C CA . ASN A 1 89 ? 10.462 -2.426 -15.417 1.00 83.25 89 ASN A CA 1
ATOM 718 C C . ASN A 1 89 ? 10.229 -3.935 -15.607 1.00 83.25 89 ASN A C 1
ATOM 720 O O . ASN A 1 89 ? 9.366 -4.497 -14.930 1.00 83.25 89 ASN A O 1
ATOM 724 N N . PRO A 1 90 ? 10.982 -4.608 -16.493 1.00 88.06 90 PRO A N 1
ATOM 725 C CA . PRO A 1 90 ? 10.802 -6.038 -16.743 1.00 88.06 90 PRO A CA 1
ATOM 726 C C . PRO A 1 90 ? 11.212 -6.915 -15.550 1.00 88.06 90 PRO A C 1
ATOM 728 O O . PRO A 1 90 ? 10.809 -8.070 -15.482 1.00 88.06 90 PRO A O 1
ATOM 731 N N . ASN A 1 91 ? 11.967 -6.376 -14.586 1.00 87.50 91 ASN A N 1
ATOM 732 C CA . ASN A 1 91 ? 12.421 -7.112 -13.404 1.00 87.50 91 ASN A CA 1
ATOM 733 C C . ASN A 1 91 ? 11.397 -7.099 -12.255 1.00 87.50 91 ASN A C 1
ATOM 735 O O . ASN A 1 91 ? 11.668 -7.659 -11.194 1.00 87.50 91 ASN A O 1
ATOM 739 N N . LEU A 1 92 ? 10.228 -6.472 -12.442 1.00 83.38 92 LEU A N 1
ATOM 740 C CA . LEU A 1 92 ? 9.180 -6.401 -11.419 1.00 83.38 92 LEU A CA 1
ATOM 741 C C . LEU A 1 92 ? 8.715 -7.789 -10.929 1.00 83.38 92 LEU A C 1
ATOM 743 O O . LEU A 1 92 ? 8.601 -7.958 -9.718 1.00 83.38 92 LEU A O 1
ATOM 747 N N . PRO A 1 93 ? 8.519 -8.808 -11.796 1.00 84.56 93 PRO A N 1
ATOM 748 C CA . PRO A 1 93 ? 8.149 -10.148 -11.340 1.00 84.56 93 PRO A CA 1
ATOM 749 C C . PRO A 1 93 ? 9.222 -10.804 -10.465 1.00 84.56 93 PRO A C 1
ATOM 751 O O . PRO A 1 93 ? 8.898 -11.409 -9.450 1.00 84.56 93 PRO A O 1
ATOM 754 N N . LEU A 1 94 ? 10.503 -10.651 -10.823 1.00 83.44 94 LEU A N 1
ATOM 755 C CA . LEU A 1 94 ? 11.609 -11.174 -10.017 1.00 83.44 94 LEU A CA 1
ATOM 756 C C . LEU A 1 94 ? 11.660 -10.486 -8.654 1.00 83.44 94 LEU A C 1
ATOM 758 O O . LEU A 1 94 ? 11.883 -11.135 -7.641 1.00 83.44 94 LEU A O 1
ATOM 762 N N . ARG A 1 95 ? 11.415 -9.178 -8.620 1.00 80.19 95 ARG A N 1
ATOM 763 C CA . ARG A 1 95 ? 11.323 -8.437 -7.368 1.00 80.19 95 ARG A CA 1
ATOM 764 C C . ARG A 1 95 ? 10.158 -8.925 -6.503 1.00 80.19 95 ARG A C 1
ATOM 766 O O . ARG A 1 95 ? 10.365 -9.124 -5.315 1.00 80.19 95 ARG A O 1
ATOM 773 N N . PHE A 1 96 ? 8.982 -9.163 -7.088 1.00 77.81 96 PHE A N 1
ATOM 774 C CA . PHE A 1 96 ? 7.841 -9.725 -6.357 1.00 77.81 96 PHE A CA 1
ATOM 775 C C . PHE A 1 96 ? 8.083 -11.143 -5.837 1.00 77.81 96 PHE A C 1
ATOM 777 O O . PHE A 1 96 ? 7.508 -11.502 -4.822 1.00 77.81 96 PHE A O 1
ATOM 784 N N . LEU A 1 97 ? 8.937 -11.929 -6.495 1.00 81.06 97 LEU A N 1
ATOM 785 C CA . LEU A 1 97 ? 9.351 -13.249 -6.010 1.00 81.06 97 LEU A CA 1
ATOM 786 C C . LEU A 1 97 ? 10.284 -13.177 -4.787 1.00 81.06 97 LEU A C 1
ATOM 788 O O . LEU A 1 97 ? 10.384 -14.146 -4.042 1.00 81.06 97 LEU A O 1
ATOM 792 N N . LEU A 1 98 ? 11.012 -12.070 -4.619 1.00 72.31 98 LEU A N 1
ATOM 793 C CA . LEU A 1 98 ? 11.946 -11.869 -3.506 1.00 72.31 98 LEU A CA 1
ATOM 794 C C . LEU A 1 98 ? 11.284 -11.239 -2.265 1.00 72.31 98 LEU A C 1
ATOM 796 O O . LEU A 1 98 ? 11.953 -11.127 -1.236 1.00 72.31 98 LEU A O 1
ATOM 800 N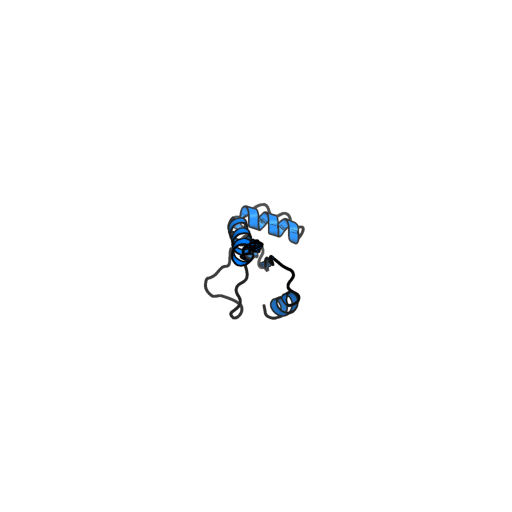 N . TYR A 1 99 ? 10.016 -10.825 -2.377 1.00 65.25 99 TYR A N 1
ATOM 801 C CA . TYR A 1 99 ? 9.146 -10.471 -1.249 1.00 65.25 99 TYR A CA 1
ATOM 802 C C . TYR A 1 99 ? 8.520 -11.710 -0.622 1.00 65.25 99 TYR A C 1
ATOM 804 O O . TYR A 1 99 ? 8.289 -11.655 0.602 1.00 65.25 99 TYR A O 1
#